Protein AF-A0A9Q1J7E1-F1 (afdb_monomer)

Foldseek 3Di:
DDPVVLVVVQCVVQVVLCVVVVPDPPRDDDSVVSCVVVVHDGVVLVVLLVLLVVVLVLLQDDPPDPSVCVLPDDDDDDDDPPDDPDDSNNVVVVVCVLQVHDPVVVSVQSNPVVSSVVVSVVVSVVVVDPDDNDHCVVVVVVVVVPPPPDPPPDPDDD

pLDDT: mean 78.02, std 18.65, range [34.59, 94.62]

Sequence (158 aa):
MTESDLSRLSTFHTRSLRKLLRIFWPNTISNQQLLTRTNQESIDTIIMRRRWRWIGQVMRKEQDDITRTALHWTPEGRRKRGRPKETCRRTVERELKALKQTWGTIQKFAQNRQRWRSFVAALHASRHKGQTVEPVHHFESRLTDGLNNNDQISILGD

Secondary structure (DSSP, 8-state):
--HHHHHHHHHHHHHHHHHHTT--TT----HHHHHHHTTPPPHHHHHHHHHHHHHHHHHTS-TT-HHHHHHHPPPPSPPPTTS-S--HHHHHHHHHHHTT--HHHHHHHHHSHHHHHHHHHHHHHHTTS-S----THHHHHHHHTTS-SSS-S-----

Radius of gyration: 21.11 Å; Cα contacts (8 Å, |Δi|>4): 74; chains: 1; bounding box: 37×74×58 Å

Mean predicted aligned error: 11.48 Å

Solvent-accessible surface area (backbone atoms only — not comparable to full-atom values): 9885 Å² total; per-residue (Å²): 111,53,74,66,59,52,48,54,50,42,53,51,52,55,52,51,52,33,60,75,69,66,59,47,87,89,62,80,76,55,74,67,59,52,28,61,76,66,75,47,78,57,61,65,56,53,52,52,50,52,50,54,55,50,50,35,54,37,62,60,47,58,86,85,36,66,66,39,47,58,59,72,59,74,84,84,79,85,81,67,89,89,64,78,88,63,41,69,53,58,56,48,51,52,52,31,55,67,59,76,49,52,73,69,60,51,44,59,36,28,66,40,62,66,58,33,51,53,50,54,50,49,58,52,56,52,73,75,44,98,64,79,84,72,64,61,73,64,56,54,56,71,61,56,76,77,75,80,85,83,90,86,84,89,88,80,87,130

Structure (mmCIF, N/CA/C/O backbone):
data_AF-A0A9Q1J7E1-F1
#
_entry.id   AF-A0A9Q1J7E1-F1
#
loop_
_atom_site.group_PDB
_atom_site.id
_atom_site.type_symbol
_atom_site.label_atom_id
_atom_site.label_alt_id
_atom_site.label_comp_id
_atom_site.label_asym_id
_atom_site.label_entity_id
_atom_site.label_seq_id
_atom_site.pdbx_PDB_ins_code
_atom_site.Cartn_x
_atom_site.Cartn_y
_atom_site.Cartn_z
_atom_site.occupancy
_atom_site.B_iso_or_equiv
_atom_site.auth_seq_id
_atom_site.auth_comp_id
_atom_site.auth_asym_id
_atom_site.auth_atom_id
_atom_site.pdbx_PDB_model_num
ATOM 1 N N . MET A 1 1 ? -5.915 -8.700 1.640 1.00 70.56 1 MET A N 1
ATOM 2 C CA . MET A 1 1 ? -5.370 -9.075 0.320 1.00 70.56 1 MET A CA 1
ATOM 3 C C . MET A 1 1 ? -4.064 -9.794 0.574 1.00 70.56 1 MET A C 1
ATOM 5 O O . MET A 1 1 ? -3.286 -9.302 1.386 1.00 70.56 1 MET A O 1
ATOM 9 N N . THR A 1 2 ? -3.882 -10.978 0.002 1.00 81.38 2 THR A N 1
ATOM 10 C CA . THR A 1 2 ? -2.658 -11.764 0.204 1.00 81.38 2 THR A CA 1
ATOM 11 C C . THR A 1 2 ? -1.553 -11.305 -0.754 1.00 81.38 2 THR A C 1
ATOM 13 O O . THR A 1 2 ? -1.822 -10.594 -1.723 1.00 81.38 2 THR A O 1
ATOM 16 N N . GLU A 1 3 ? -0.305 -11.692 -0.492 1.00 80.69 3 GLU A N 1
ATOM 17 C CA . GLU A 1 3 ? 0.824 -11.394 -1.389 1.00 80.69 3 GLU A CA 1
ATOM 18 C C . GLU A 1 3 ? 0.664 -12.066 -2.762 1.00 80.69 3 GLU A C 1
ATOM 20 O O . GLU A 1 3 ? 1.037 -11.492 -3.785 1.00 80.69 3 GLU A O 1
ATOM 25 N N . SER A 1 4 ? 0.032 -13.243 -2.816 1.00 85.31 4 SER A N 1
ATOM 26 C CA . SER A 1 4 ? -0.256 -13.930 -4.078 1.00 85.31 4 SER A CA 1
ATOM 27 C C . SER A 1 4 ? -1.308 -13.192 -4.911 1.00 85.31 4 SER A C 1
ATOM 29 O O . SER A 1 4 ? -1.132 -13.061 -6.122 1.00 85.31 4 SER A O 1
ATOM 31 N N . ASP A 1 5 ? -2.358 -12.646 -4.285 1.00 88.12 5 ASP A N 1
ATOM 32 C CA . ASP A 1 5 ? -3.349 -11.804 -4.975 1.00 88.12 5 ASP A CA 1
ATOM 33 C C . ASP A 1 5 ? -2.686 -10.565 -5.590 1.00 88.12 5 ASP A C 1
ATOM 35 O O . ASP A 1 5 ? -2.938 -10.216 -6.745 1.00 88.12 5 ASP A O 1
ATOM 39 N N . LEU A 1 6 ? -1.797 -9.925 -4.823 1.00 87.06 6 LEU A N 1
ATOM 40 C CA . LEU A 1 6 ? -1.040 -8.757 -5.262 1.00 87.06 6 LEU A CA 1
ATOM 41 C C . LEU A 1 6 ? -0.136 -9.090 -6.458 1.00 87.06 6 LEU A C 1
ATOM 43 O O . LEU A 1 6 ? -0.111 -8.349 -7.442 1.00 87.06 6 LEU A O 1
ATOM 47 N N . SER A 1 7 ? 0.571 -10.222 -6.393 1.00 89.94 7 SER A N 1
ATOM 48 C CA . SER A 1 7 ? 1.434 -10.704 -7.473 1.00 89.94 7 SER A CA 1
ATOM 49 C C . SER A 1 7 ? 0.642 -10.942 -8.761 1.00 89.94 7 SER A C 1
ATOM 51 O O . SER A 1 7 ? 0.979 -10.385 -9.808 1.00 89.94 7 SER A O 1
ATOM 53 N N . ARG A 1 8 ? -0.488 -11.658 -8.678 1.00 92.88 8 ARG A N 1
ATOM 54 C CA . ARG A 1 8 ? -1.375 -11.908 -9.829 1.00 92.88 8 ARG A CA 1
ATOM 55 C C . ARG A 1 8 ? -1.859 -10.613 -10.467 1.00 92.88 8 ARG A C 1
ATOM 57 O O . ARG A 1 8 ? -1.881 -10.495 -11.693 1.00 92.88 8 ARG A O 1
ATOM 64 N N . LEU A 1 9 ? -2.227 -9.635 -9.645 1.00 93.56 9 LEU A N 1
ATOM 65 C CA . LEU A 1 9 ? -2.690 -8.347 -10.133 1.00 93.56 9 LEU A CA 1
ATOM 66 C C . LEU A 1 9 ? -1.553 -7.536 -10.779 1.00 93.56 9 LEU A C 1
ATOM 68 O O . LEU A 1 9 ? -1.771 -6.887 -11.801 1.00 93.56 9 LEU A O 1
ATOM 72 N N . SER A 1 10 ? -0.332 -7.616 -10.245 1.00 92.38 10 SER A N 1
ATOM 73 C CA . SER A 1 10 ? 0.860 -6.997 -10.841 1.00 92.38 10 SER A CA 1
ATOM 74 C C . SER A 1 10 ? 1.188 -7.601 -12.209 1.00 92.38 10 SER A C 1
ATOM 76 O O . SER A 1 10 ? 1.415 -6.876 -13.185 1.00 92.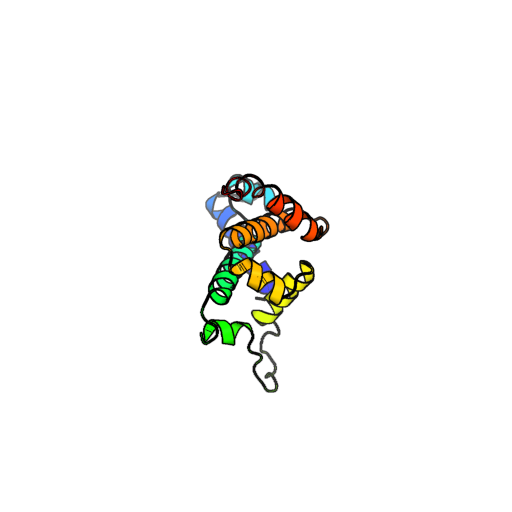38 10 SER A O 1
ATOM 78 N N . THR A 1 11 ? 1.118 -8.930 -12.330 1.00 93.56 11 THR A N 1
ATOM 79 C CA . THR A 1 11 ? 1.267 -9.628 -13.613 1.00 93.56 11 THR A CA 1
ATOM 80 C C . THR A 1 11 ? 0.184 -9.209 -14.599 1.00 93.56 11 THR A C 1
ATOM 82 O O . THR A 1 11 ? 0.488 -8.911 -15.752 1.00 93.56 11 THR A O 1
ATOM 85 N N . PHE A 1 12 ? -1.076 -9.142 -14.163 1.00 94.62 12 PHE A N 1
ATOM 86 C CA . PHE A 1 12 ? -2.175 -8.699 -15.016 1.00 94.62 12 PHE A CA 1
ATOM 87 C C . PHE A 1 12 ? -1.964 -7.263 -15.517 1.00 94.62 12 PHE A C 1
ATOM 89 O O . PHE A 1 12 ? -2.068 -7.009 -16.718 1.00 94.62 12 PHE A O 1
ATOM 96 N N . HIS A 1 13 ? -1.611 -6.342 -14.619 1.00 94.06 13 HIS A N 1
ATOM 97 C CA . HIS A 1 13 ? -1.374 -4.937 -14.937 1.00 94.06 13 HIS A CA 1
ATOM 98 C C . HIS A 1 13 ? -0.238 -4.776 -15.958 1.00 94.06 13 HIS A C 1
ATOM 100 O O . HIS A 1 13 ? -0.440 -4.224 -17.039 1.00 94.06 13 HIS A O 1
ATOM 106 N N . THR A 1 14 ? 0.933 -5.351 -15.677 1.00 93.81 14 THR A N 1
ATOM 107 C CA . THR A 1 14 ? 2.099 -5.264 -16.572 1.00 93.81 14 THR A CA 1
ATOM 108 C C . THR A 1 14 ? 1.878 -5.980 -17.907 1.00 93.81 14 THR A C 1
ATOM 110 O O . THR A 1 14 ? 2.317 -5.493 -18.948 1.00 93.81 14 THR A O 1
ATOM 113 N N . ARG A 1 15 ? 1.157 -7.110 -17.928 1.00 93.69 15 ARG A N 1
ATOM 114 C CA . ARG A 1 15 ? 0.779 -7.797 -19.174 1.00 93.69 15 ARG A CA 1
ATOM 115 C C . ARG A 1 15 ? -0.170 -6.953 -20.022 1.00 93.69 15 ARG A C 1
ATOM 117 O O . ARG A 1 15 ? -0.015 -6.913 -21.240 1.00 93.69 15 ARG A O 1
ATOM 124 N N . SER A 1 16 ? -1.126 -6.278 -19.391 1.00 93.88 16 SER A N 1
ATOM 125 C CA . SER A 1 16 ? -2.074 -5.393 -20.076 1.00 93.88 16 SER A CA 1
ATOM 126 C C . SER A 1 16 ? -1.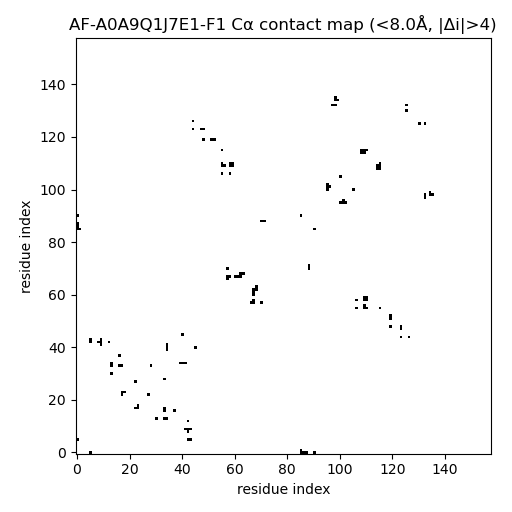361 -4.190 -20.699 1.00 93.88 16 SER A C 1
ATOM 128 O O . SER A 1 16 ? -1.585 -3.894 -21.870 1.00 93.88 16 SER A O 1
ATOM 130 N N . LEU A 1 17 ? -0.422 -3.572 -19.973 1.00 94.12 17 LEU A N 1
ATOM 131 C CA . LEU A 1 17 ? 0.393 -2.468 -20.493 1.00 94.12 17 LEU A CA 1
ATOM 132 C C . LEU A 1 17 ? 1.268 -2.888 -21.683 1.00 94.12 17 LEU A C 1
ATOM 134 O O . LEU A 1 17 ? 1.332 -2.170 -22.678 1.00 94.12 17 LEU A O 1
ATOM 138 N N . ARG A 1 18 ? 1.897 -4.073 -21.631 1.00 94.31 18 ARG A N 1
ATOM 139 C CA . ARG A 1 18 ? 2.678 -4.595 -22.769 1.00 94.31 18 ARG A CA 1
ATOM 140 C C . ARG A 1 18 ? 1.825 -4.804 -24.015 1.00 94.31 18 ARG A C 1
ATOM 142 O O . ARG A 1 18 ? 2.258 -4.448 -25.106 1.00 94.31 18 ARG A O 1
ATOM 149 N N . LYS A 1 19 ? 0.614 -5.348 -23.850 1.00 93.88 19 LYS A N 1
ATOM 150 C CA . LYS A 1 19 ? -0.339 -5.529 -24.955 1.00 93.88 19 LYS A CA 1
ATOM 151 C C . LYS A 1 19 ? -0.757 -4.192 -25.565 1.00 93.88 19 LYS A C 1
ATOM 153 O O . LYS A 1 19 ? -0.762 -4.073 -26.785 1.00 93.88 19 LYS A O 1
ATOM 158 N N . LEU A 1 20 ? -1.063 -3.196 -24.730 1.00 94.38 20 LEU A N 1
ATOM 159 C CA . LEU A 1 20 ? -1.452 -1.859 -25.187 1.00 94.38 20 LEU A CA 1
ATOM 160 C C . LEU A 1 20 ? -0.335 -1.183 -25.994 1.00 94.38 20 LEU A C 1
ATOM 162 O O . LEU A 1 20 ? -0.594 -0.607 -27.043 1.00 94.38 20 LEU A O 1
ATOM 166 N N . LEU A 1 21 ? 0.913 -1.316 -25.539 1.00 91.50 21 LEU A N 1
ATOM 167 C CA . LEU A 1 21 ? 2.092 -0.792 -26.231 1.00 91.50 21 LEU A CA 1
ATOM 168 C C . LEU A 1 21 ? 2.597 -1.685 -27.376 1.00 91.50 21 LEU A C 1
ATOM 170 O O . LEU A 1 21 ? 3.617 -1.362 -27.979 1.00 91.50 21 LEU A O 1
ATOM 174 N N . ARG A 1 22 ? 1.914 -2.803 -27.669 1.00 93.25 22 ARG A N 1
ATOM 175 C CA . ARG A 1 22 ? 2.292 -3.784 -28.704 1.00 93.25 22 ARG A CA 1
ATOM 176 C C . ARG A 1 22 ? 3.740 -4.283 -28.576 1.00 93.25 22 ARG A C 1
ATOM 178 O O . ARG A 1 22 ? 4.427 -4.493 -29.571 1.00 93.25 22 ARG A O 1
ATOM 185 N N . ILE A 1 23 ? 4.209 -4.482 -27.345 1.00 91.19 23 ILE A N 1
ATOM 186 C CA . ILE A 1 23 ? 5.546 -5.021 -27.077 1.00 91.19 23 ILE A CA 1
ATOM 187 C C . ILE A 1 23 ? 5.468 -6.545 -27.137 1.00 91.19 23 ILE A C 1
ATOM 189 O O . ILE A 1 23 ? 4.884 -7.183 -26.255 1.00 91.19 23 ILE A O 1
ATOM 193 N N . PHE A 1 24 ? 6.080 -7.110 -28.171 1.00 89.12 24 PHE A N 1
ATOM 194 C CA . PHE A 1 24 ? 6.225 -8.546 -28.369 1.00 89.12 24 PHE A CA 1
ATOM 195 C C . PHE A 1 24 ? 7.701 -8.926 -28.402 1.00 89.12 24 PHE A C 1
ATOM 197 O O . PHE A 1 24 ? 8.568 -8.090 -28.658 1.00 89.12 24 PHE A O 1
ATOM 204 N N . TRP A 1 25 ? 7.976 -10.204 -28.162 1.00 86.19 25 TRP A N 1
ATOM 205 C CA . TRP A 1 25 ? 9.293 -10.775 -28.421 1.00 86.19 25 TRP A CA 1
ATOM 206 C C . TRP A 1 25 ? 9.718 -10.478 -29.878 1.00 86.19 25 TRP A C 1
ATOM 208 O O . TRP A 1 25 ? 8.848 -10.509 -30.752 1.00 86.19 25 TRP A O 1
ATOM 218 N N . PRO A 1 26 ? 10.998 -10.167 -30.170 1.00 86.31 26 PRO A N 1
ATOM 219 C CA . PRO A 1 26 ? 12.183 -10.216 -29.296 1.00 86.31 26 PRO A CA 1
ATOM 220 C C . PRO A 1 26 ? 12.389 -8.983 -28.404 1.00 86.31 26 PRO A C 1
ATOM 222 O O . PRO A 1 26 ? 13.281 -8.976 -27.553 1.00 86.31 26 PRO A O 1
ATOM 225 N N . ASN A 1 27 ? 11.551 -7.952 -28.539 1.00 87.06 27 ASN A N 1
ATOM 226 C CA . ASN A 1 27 ? 11.689 -6.706 -27.791 1.00 87.06 27 ASN A CA 1
ATOM 227 C C . ASN A 1 27 ? 11.337 -6.916 -26.312 1.00 87.06 27 ASN A C 1
ATOM 229 O O . ASN A 1 27 ? 10.169 -6.991 -25.924 1.00 87.06 27 ASN A O 1
ATOM 233 N N . THR A 1 28 ? 12.366 -6.990 -25.470 1.00 87.12 28 THR A N 1
ATOM 234 C CA . THR A 1 28 ? 12.222 -7.205 -24.027 1.00 87.12 28 THR A CA 1
ATOM 235 C C . THR A 1 28 ? 12.452 -5.897 -23.277 1.00 87.12 28 THR A C 1
ATOM 237 O O . THR A 1 28 ? 13.482 -5.253 -23.435 1.00 87.12 28 THR A O 1
ATOM 240 N N . ILE A 1 29 ? 11.483 -5.501 -22.447 1.00 91.62 29 ILE A N 1
ATOM 241 C CA . ILE A 1 29 ? 11.542 -4.284 -21.623 1.00 91.62 29 ILE A CA 1
ATOM 242 C C . ILE A 1 29 ? 11.274 -4.658 -20.163 1.00 91.62 29 ILE A C 1
ATOM 244 O O . ILE A 1 29 ? 10.362 -5.448 -19.865 1.00 91.62 29 ILE A O 1
ATOM 248 N N . SER A 1 30 ? 12.048 -4.071 -19.246 1.00 91.88 30 SER A N 1
ATOM 249 C CA . SER A 1 30 ? 11.868 -4.275 -17.806 1.00 91.88 30 SER A CA 1
ATOM 250 C C . SER A 1 30 ? 10.531 -3.701 -17.309 1.00 91.88 30 SER A C 1
ATOM 252 O O . SER A 1 30 ? 9.974 -2.767 -17.888 1.00 91.88 30 SER A O 1
ATOM 254 N N . ASN A 1 31 ? 9.998 -4.236 -16.205 1.00 90.81 31 ASN A N 1
ATOM 255 C CA . ASN A 1 31 ? 8.741 -3.735 -15.628 1.00 90.81 31 ASN A CA 1
ATOM 256 C C . ASN A 1 31 ? 8.841 -2.260 -15.195 1.00 90.81 31 ASN A C 1
ATOM 258 O O . ASN A 1 31 ? 7.868 -1.527 -15.344 1.00 90.81 31 ASN A O 1
ATOM 262 N N . GLN A 1 32 ? 9.999 -1.817 -14.691 1.00 89.12 32 GLN A N 1
ATOM 263 C CA . GLN A 1 32 ? 10.210 -0.415 -14.313 1.00 89.12 32 GLN A CA 1
ATOM 264 C C . GLN A 1 32 ? 10.169 0.505 -15.535 1.00 89.12 32 GLN A C 1
ATOM 266 O O . GLN A 1 32 ? 9.401 1.460 -15.545 1.00 89.12 32 GLN A O 1
ATOM 271 N N . GLN A 1 33 ? 10.915 0.176 -16.595 1.00 90.88 33 GLN A N 1
ATOM 272 C CA . GLN A 1 33 ? 10.919 0.964 -17.832 1.00 90.88 33 GLN A CA 1
ATOM 273 C C . GLN A 1 33 ? 9.536 1.014 -18.490 1.00 90.88 33 GLN A C 1
ATOM 275 O O . GLN A 1 33 ? 9.136 2.059 -18.997 1.00 90.88 33 GLN A O 1
ATOM 280 N N . LEU A 1 34 ? 8.788 -0.094 -18.455 1.00 93.19 34 LEU A N 1
ATOM 281 C CA . LEU A 1 34 ? 7.411 -0.149 -18.944 1.00 93.19 34 LEU A CA 1
ATOM 282 C C . LEU A 1 34 ? 6.519 0.865 -18.214 1.00 93.19 34 LEU A C 1
ATOM 284 O O . LEU A 1 34 ? 5.832 1.654 -18.858 1.00 93.19 34 LEU A O 1
ATOM 288 N N . LEU A 1 35 ? 6.560 0.863 -16.879 1.00 92.94 35 LEU A N 1
ATOM 289 C CA . LEU A 1 35 ? 5.774 1.774 -16.048 1.00 92.94 35 LEU A CA 1
ATOM 290 C C . LEU A 1 35 ? 6.165 3.235 -16.291 1.00 92.94 35 LEU A C 1
ATOM 292 O O . LEU A 1 35 ? 5.284 4.043 -16.584 1.00 92.94 35 LEU A O 1
ATOM 296 N N . THR A 1 36 ? 7.466 3.548 -16.293 1.00 92.06 36 THR A N 1
ATOM 297 C CA . THR A 1 36 ? 7.987 4.892 -16.594 1.00 92.06 36 THR A CA 1
ATOM 298 C C . THR A 1 36 ? 7.532 5.381 -17.966 1.00 92.06 36 THR A C 1
ATOM 300 O O . THR A 1 36 ? 7.040 6.499 -18.081 1.00 92.06 36 THR A O 1
ATOM 303 N N . ARG A 1 37 ? 7.609 4.534 -19.000 1.00 92.44 37 ARG A N 1
ATOM 304 C CA . ARG A 1 37 ? 7.179 4.886 -20.363 1.00 92.44 37 ARG A CA 1
ATOM 305 C C . ARG A 1 37 ? 5.684 5.192 -20.450 1.00 92.44 37 ARG A C 1
ATOM 307 O O . ARG A 1 37 ? 5.277 6.023 -21.251 1.00 92.44 37 ARG A O 1
ATOM 314 N N . THR A 1 38 ? 4.869 4.520 -19.640 1.00 91.31 38 THR A N 1
ATOM 315 C CA . THR A 1 38 ? 3.413 4.746 -19.576 1.00 91.31 38 THR A CA 1
ATOM 316 C C . THR A 1 38 ? 2.995 5.815 -18.566 1.00 91.31 38 THR A C 1
ATOM 318 O O . THR A 1 38 ? 1.800 6.081 -18.426 1.00 91.31 38 THR A O 1
ATOM 321 N N . ASN A 1 39 ? 3.953 6.401 -17.837 1.00 91.50 39 ASN A N 1
ATOM 322 C CA . ASN A 1 39 ? 3.700 7.249 -16.674 1.00 91.50 39 ASN A CA 1
ATOM 323 C C . ASN A 1 39 ? 2.707 6.605 -15.679 1.00 91.50 39 ASN A C 1
ATOM 325 O O . ASN A 1 39 ? 1.839 7.273 -15.119 1.00 91.50 39 ASN A O 1
ATOM 329 N N . GLN A 1 40 ? 2.780 5.276 -15.523 1.00 91.00 40 GLN A N 1
ATOM 330 C CA . GLN A 1 40 ? 1.924 4.513 -14.617 1.00 91.00 40 GLN A CA 1
ATOM 331 C C . GLN A 1 40 ? 2.673 4.152 -13.343 1.00 91.00 40 GLN A C 1
ATOM 333 O O . GLN A 1 40 ? 3.876 3.899 -13.337 1.00 91.00 40 GLN A O 1
ATOM 338 N N . GLU A 1 41 ? 1.922 4.072 -12.255 1.00 90.38 41 GLU A N 1
ATOM 339 C CA . GLU A 1 41 ? 2.409 3.559 -10.984 1.00 90.38 41 GLU A CA 1
ATOM 340 C C . GLU A 1 41 ? 2.227 2.043 -10.914 1.00 90.38 41 GLU A C 1
ATOM 342 O O . GLU A 1 41 ? 1.399 1.464 -11.619 1.00 90.38 41 GLU A O 1
ATOM 347 N N . SER A 1 42 ? 2.977 1.379 -10.033 1.00 90.44 42 SER A N 1
ATOM 348 C CA . SER A 1 42 ? 2.758 -0.046 -9.812 1.00 90.44 42 SER A CA 1
ATOM 349 C C . SER A 1 42 ? 1.383 -0.282 -9.181 1.00 90.44 42 SER A C 1
ATOM 351 O O . SER A 1 42 ? 0.863 0.520 -8.404 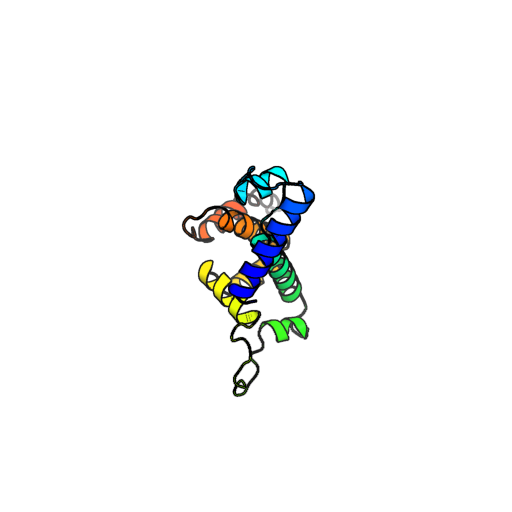1.00 90.44 42 SER A O 1
ATOM 353 N N . ILE A 1 43 ? 0.766 -1.424 -9.481 1.00 91.00 43 ILE A N 1
ATOM 354 C CA . ILE A 1 43 ? -0.576 -1.699 -8.956 1.00 91.00 43 ILE A CA 1
ATOM 355 C C . ILE A 1 43 ? -0.604 -1.776 -7.424 1.00 91.00 43 ILE A C 1
ATOM 357 O O . ILE A 1 43 ? -1.596 -1.444 -6.778 1.00 91.00 43 ILE A O 1
ATOM 361 N N . ASP A 1 44 ? 0.524 -2.170 -6.845 1.00 87.00 44 ASP A N 1
ATOM 362 C CA . ASP A 1 44 ? 0.723 -2.265 -5.414 1.00 87.00 44 ASP A CA 1
ATOM 363 C C . ASP A 1 44 ? 0.677 -0.897 -4.724 1.00 87.00 44 ASP A C 1
ATOM 365 O O . ASP A 1 44 ? -0.027 -0.713 -3.725 1.00 87.00 44 ASP A O 1
ATOM 369 N N . THR A 1 45 ? 1.341 0.105 -5.300 1.00 87.81 45 THR A N 1
ATOM 370 C CA . THR A 1 45 ? 1.325 1.466 -4.756 1.00 87.81 45 THR A CA 1
ATOM 371 C C . THR A 1 45 ? -0.059 2.100 -4.883 1.00 87.81 45 THR A C 1
ATOM 373 O O . THR A 1 45 ? -0.527 2.749 -3.941 1.00 87.81 45 THR A O 1
ATOM 376 N N . ILE A 1 46 ? -0.770 1.829 -5.982 1.00 90.88 46 ILE A N 1
ATOM 377 C CA . ILE A 1 46 ? -2.157 2.266 -6.193 1.00 90.88 46 ILE A CA 1
ATOM 378 C C . ILE A 1 46 ? -3.082 1.681 -5.119 1.00 90.88 46 ILE A C 1
ATOM 380 O O . ILE A 1 46 ? -3.846 2.419 -4.486 1.00 90.88 46 ILE A O 1
ATOM 384 N N . ILE A 1 47 ? -3.025 0.367 -4.882 1.00 90.06 47 ILE A N 1
ATOM 385 C CA . ILE A 1 47 ? -3.874 -0.295 -3.881 1.00 90.06 47 ILE A CA 1
ATOM 386 C C . ILE A 1 47 ? -3.560 0.217 -2.481 1.00 90.06 47 ILE A C 1
ATOM 388 O O . ILE A 1 47 ? -4.476 0.538 -1.718 1.00 90.06 47 ILE A O 1
ATOM 392 N N . MET A 1 48 ? -2.275 0.341 -2.153 1.00 87.94 48 MET A N 1
ATOM 393 C CA . MET A 1 48 ? -1.835 0.895 -0.883 1.00 87.94 48 MET A CA 1
ATOM 394 C C . MET A 1 48 ? -2.426 2.288 -0.665 1.00 87.94 48 MET A C 1
ATOM 396 O O . MET A 1 48 ? -3.101 2.508 0.342 1.00 87.94 48 MET A O 1
ATOM 400 N N . ARG A 1 49 ? -2.269 3.201 -1.627 1.00 89.88 49 ARG A N 1
ATOM 401 C CA . ARG A 1 49 ? -2.811 4.559 -1.534 1.00 89.88 49 ARG A CA 1
ATOM 402 C C . ARG A 1 49 ? -4.325 4.568 -1.344 1.00 89.88 49 ARG A C 1
ATOM 404 O O . ARG A 1 49 ? -4.826 5.302 -0.495 1.00 89.88 49 ARG A O 1
ATOM 411 N N . ARG A 1 50 ? -5.066 3.766 -2.116 1.00 91.94 50 ARG A N 1
ATOM 412 C CA . ARG A 1 50 ? -6.537 3.684 -2.024 1.00 91.94 50 ARG A CA 1
ATOM 413 C C . ARG A 1 50 ? -6.992 3.201 -0.653 1.00 91.94 50 ARG A C 1
ATOM 415 O O . ARG A 1 50 ? -7.894 3.792 -0.066 1.00 91.94 50 ARG A O 1
ATOM 422 N N . ARG A 1 51 ? -6.328 2.182 -0.117 1.00 90.69 51 ARG A N 1
ATOM 423 C CA . ARG A 1 51 ? -6.597 1.661 1.223 1.00 90.69 51 ARG A CA 1
ATOM 424 C C . ARG A 1 51 ? -6.334 2.705 2.303 1.00 90.69 51 ARG A C 1
ATOM 426 O O . ARG A 1 51 ? -7.217 2.934 3.118 1.00 90.69 51 ARG A O 1
ATOM 433 N N . TRP A 1 52 ? -5.185 3.382 2.292 1.00 90.19 52 TRP A N 1
ATOM 434 C CA . TRP A 1 52 ? -4.916 4.439 3.274 1.00 90.19 52 TRP A CA 1
ATOM 435 C C . TRP A 1 52 ? -5.861 5.633 3.109 1.00 90.19 52 TRP A C 1
ATOM 437 O O . TRP A 1 52 ? -6.326 6.202 4.091 1.00 90.19 52 TRP A O 1
ATOM 447 N N . ARG A 1 53 ? -6.261 5.981 1.884 1.00 91.81 53 ARG A N 1
ATOM 448 C CA . ARG A 1 53 ? -7.306 6.991 1.669 1.00 91.81 53 ARG A CA 1
ATOM 449 C C . ARG A 1 53 ? -8.633 6.586 2.321 1.00 91.81 53 ARG A C 1
ATOM 451 O O . ARG A 1 53 ? -9.242 7.419 2.990 1.00 91.81 53 ARG A O 1
ATOM 458 N N . TRP A 1 54 ? -9.044 5.329 2.163 1.00 91.38 54 TRP A N 1
ATOM 459 C CA . TRP A 1 54 ? -10.255 4.787 2.781 1.00 91.38 54 TRP A CA 1
ATOM 460 C C . TRP A 1 54 ? -10.158 4.743 4.312 1.00 91.38 54 TRP A C 1
ATOM 462 O O . TRP A 1 54 ? -11.053 5.243 4.983 1.00 91.38 54 TRP A O 1
ATOM 472 N N . ILE A 1 55 ? -9.043 4.261 4.871 1.00 91.00 55 ILE A N 1
ATOM 473 C CA . ILE A 1 55 ? -8.810 4.219 6.326 1.00 91.00 55 ILE A CA 1
ATOM 474 C C . ILE A 1 55 ? -8.920 5.612 6.938 1.00 91.00 55 ILE A C 1
ATOM 476 O O . ILE A 1 55 ? -9.630 5.795 7.920 1.00 91.00 55 ILE A O 1
ATOM 480 N N . GLY A 1 56 ? -8.277 6.612 6.330 1.00 92.56 56 GLY A N 1
ATOM 481 C CA . GLY A 1 56 ? -8.373 7.983 6.822 1.00 92.56 56 GLY A CA 1
ATOM 482 C C . GLY A 1 56 ? -9.802 8.516 6.786 1.00 92.56 56 GLY A C 1
ATOM 483 O O . GLY A 1 56 ? -10.192 9.270 7.669 1.00 92.56 56 GLY A O 1
ATOM 484 N N . GLN A 1 57 ? -10.597 8.124 5.785 1.00 91.88 57 GLN A N 1
ATOM 485 C CA . GLN A 1 57 ? -12.009 8.500 5.726 1.00 91.88 57 GLN A CA 1
ATOM 486 C C . GLN A 1 57 ? -12.815 7.854 6.852 1.00 91.88 57 GLN A C 1
ATOM 488 O O . GLN A 1 57 ? -13.608 8.542 7.485 1.00 91.88 57 GLN A O 1
ATOM 493 N N . VAL A 1 58 ? -12.581 6.572 7.127 1.00 91.81 58 VAL A N 1
ATOM 494 C CA . VAL A 1 58 ? -13.237 5.842 8.218 1.00 91.81 58 VAL A CA 1
ATOM 495 C C . VAL A 1 58 ? -12.854 6.416 9.587 1.00 91.81 58 VAL A C 1
ATOM 497 O O . VAL A 1 58 ? -13.721 6.632 10.423 1.00 91.81 58 VAL A O 1
ATOM 500 N N . MET A 1 59 ? -11.582 6.754 9.805 1.00 90.88 59 MET A N 1
ATOM 501 C 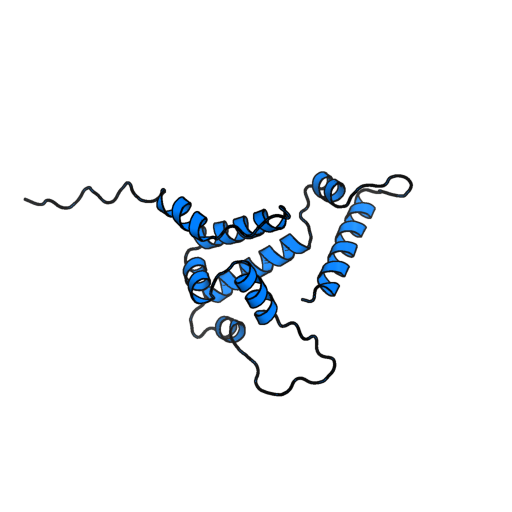CA . MET A 1 59 ? -11.105 7.345 11.066 1.00 90.88 59 MET A CA 1
ATOM 502 C C . MET A 1 59 ? -11.692 8.731 11.369 1.00 90.88 59 MET A C 1
ATOM 504 O O . MET A 1 59 ? -11.731 9.138 12.529 1.00 90.88 59 MET A O 1
ATOM 508 N N . ARG A 1 60 ? -12.123 9.466 10.338 1.00 91.19 60 ARG A N 1
ATOM 509 C CA . ARG A 1 60 ? -12.759 10.785 10.476 1.00 91.19 60 ARG A CA 1
ATOM 510 C C . ARG A 1 60 ? -14.267 10.723 10.710 1.00 91.19 60 ARG A C 1
ATOM 512 O O . ARG A 1 60 ? -14.855 11.754 11.007 1.00 91.19 60 ARG A O 1
ATOM 519 N N . LYS A 1 61 ? -14.898 9.560 10.533 1.00 91.69 61 LYS A N 1
ATOM 520 C CA . LYS A 1 61 ? -16.321 9.382 10.846 1.00 91.69 61 LYS A CA 1
ATOM 521 C C . LYS A 1 61 ? -16.540 9.413 12.356 1.00 91.69 61 LYS A C 1
ATOM 523 O O . LYS A 1 61 ? -15.589 9.247 13.118 1.00 91.69 61 LYS A O 1
ATOM 528 N N . GLU A 1 62 ? -17.777 9.634 12.777 1.00 89.81 62 GLU A N 1
ATOM 529 C CA . GLU A 1 62 ? -18.172 9.661 14.188 1.00 89.81 62 GLU A CA 1
ATOM 530 C C . GLU A 1 62 ? -17.844 8.347 14.905 1.00 89.81 62 GLU A C 1
ATOM 532 O O . GLU A 1 62 ? -17.643 7.308 14.272 1.00 89.81 62 GLU A O 1
ATOM 537 N N . GLN A 1 63 ? -17.740 8.401 16.235 1.00 85.19 63 GLN A N 1
ATOM 538 C CA . GLN A 1 63 ? -17.337 7.247 17.041 1.00 85.19 63 GLN A CA 1
ATOM 539 C C . GLN A 1 63 ? -18.348 6.093 16.957 1.00 85.19 63 GLN A C 1
ATOM 541 O O . GLN A 1 63 ? -17.929 4.936 16.981 1.00 85.19 63 GLN A O 1
ATOM 546 N N . ASP A 1 64 ? -19.629 6.415 16.770 1.00 89.56 64 ASP A N 1
ATOM 547 C CA . ASP A 1 64 ? -20.731 5.450 16.684 1.00 89.56 64 ASP A CA 1
ATOM 548 C C . ASP A 1 64 ? -20.952 4.912 15.260 1.00 89.56 64 ASP A C 1
ATOM 550 O O . ASP A 1 64 ? -21.803 4.053 15.024 1.00 89.56 64 ASP A O 1
ATOM 554 N N . ASP A 1 65 ? -20.168 5.378 14.281 1.00 92.56 65 ASP A N 1
ATOM 555 C CA . ASP A 1 65 ? -20.288 4.920 12.903 1.00 92.56 65 ASP A CA 1
ATOM 556 C C . ASP A 1 65 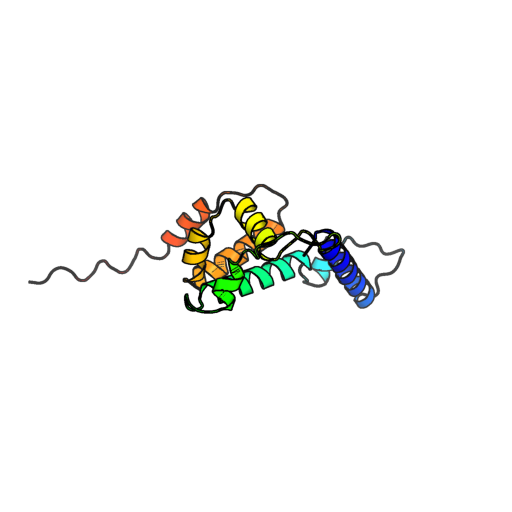? -19.867 3.445 12.776 1.00 92.56 65 ASP A C 1
ATOM 558 O O . ASP A 1 65 ? -18.742 3.045 13.101 1.00 92.56 65 ASP A O 1
ATOM 562 N N . ILE A 1 66 ? -20.765 2.630 12.219 1.00 89.19 66 ILE A N 1
ATOM 563 C CA . ILE A 1 66 ? -20.575 1.184 12.042 1.00 89.19 66 ILE A CA 1
ATOM 564 C C . ILE A 1 66 ? -19.282 0.872 11.278 1.00 89.19 66 ILE A C 1
ATOM 566 O O . ILE A 1 66 ? -18.608 -0.109 11.585 1.00 89.19 66 ILE A O 1
ATOM 570 N N . THR A 1 67 ? -18.890 1.695 10.301 1.00 89.38 67 THR A N 1
ATOM 571 C CA . THR A 1 67 ? -17.655 1.483 9.532 1.00 89.38 67 THR A CA 1
ATOM 572 C C . THR A 1 67 ? -16.404 1.724 10.372 1.00 89.38 67 THR A C 1
ATOM 574 O O . THR A 1 67 ? -15.409 1.015 10.191 1.00 89.38 67 THR A O 1
ATOM 577 N N . ARG A 1 68 ? -16.455 2.663 11.325 1.00 89.50 68 ARG A N 1
ATOM 578 C CA . ARG A 1 68 ? -15.368 2.924 12.276 1.00 89.50 68 ARG A CA 1
ATOM 579 C C . ARG A 1 68 ? -15.249 1.793 13.290 1.00 89.50 68 ARG A C 1
ATOM 581 O O . ARG A 1 68 ? -14.148 1.292 13.508 1.00 89.50 68 ARG A O 1
ATOM 588 N N . THR A 1 69 ? -16.371 1.308 13.809 1.00 88.25 69 THR A N 1
ATOM 589 C CA . THR A 1 69 ? -16.408 0.117 14.669 1.00 88.25 69 THR A CA 1
ATOM 590 C C . THR A 1 69 ? -15.887 -1.117 13.931 1.00 88.25 69 THR A C 1
ATOM 592 O O . THR A 1 69 ? -14.998 -1.814 14.422 1.00 88.25 69 THR A O 1
ATOM 595 N N . ALA A 1 70 ? -16.347 -1.348 12.699 1.00 87.38 70 ALA A N 1
ATOM 596 C CA . ALA A 1 70 ? -15.937 -2.480 11.872 1.00 87.38 70 ALA A CA 1
ATOM 597 C C . ALA A 1 70 ? -14.436 -2.479 11.530 1.00 87.38 70 ALA A C 1
ATOM 599 O O . ALA A 1 70 ? -13.857 -3.549 11.341 1.00 87.38 70 ALA A O 1
ATOM 600 N N . LEU A 1 71 ? -13.786 -1.309 11.469 1.00 86.06 71 LEU A N 1
ATOM 601 C CA . LEU A 1 71 ? -12.340 -1.208 11.245 1.00 86.06 71 LEU A CA 1
ATOM 602 C C . LEU A 1 71 ? -11.534 -1.857 12.382 1.00 86.06 71 LEU A C 1
ATOM 604 O O . LEU A 1 71 ? -10.512 -2.501 12.126 1.00 86.06 71 LEU A O 1
ATOM 608 N N . HIS A 1 72 ? -12.003 -1.701 13.621 1.00 81.94 72 HIS A N 1
ATOM 609 C CA . HIS A 1 72 ? -11.352 -2.227 14.821 1.00 81.94 72 HIS A CA 1
ATOM 610 C C . HIS A 1 72 ? -11.910 -3.580 15.267 1.00 81.94 72 HIS A C 1
ATOM 612 O O . HIS A 1 72 ? -11.259 -4.283 16.040 1.00 81.94 72 HIS A O 1
ATOM 618 N N . TRP A 1 73 ? -13.075 -3.983 14.768 1.00 83.44 73 TRP A N 1
ATOM 619 C CA . TRP A 1 73 ? -13.768 -5.176 15.234 1.00 83.44 73 TRP A CA 1
ATOM 620 C C . TRP A 1 73 ? -12.983 -6.475 14.981 1.00 83.44 73 TRP A C 1
ATOM 622 O O . TRP A 1 73 ? -12.514 -6.755 13.872 1.00 83.44 73 TRP A O 1
ATOM 632 N N . THR A 1 74 ? -12.854 -7.294 16.030 1.00 80.62 74 THR A N 1
ATOM 633 C CA . THR A 1 74 ? -12.392 -8.684 15.935 1.00 80.62 74 THR A CA 1
ATOM 634 C C . THR A 1 74 ? -13.616 -9.592 16.020 1.00 80.62 74 THR A C 1
ATOM 636 O O . THR A 1 74 ? -14.259 -9.602 17.065 1.00 80.62 74 THR A O 1
ATOM 639 N N . PRO A 1 75 ? -13.947 -10.380 14.984 1.00 74.50 75 PRO A N 1
ATOM 640 C CA . PRO A 1 75 ? -15.026 -11.348 15.108 1.00 74.50 75 PRO A CA 1
ATOM 641 C C . PRO A 1 75 ? -14.623 -12.448 16.095 1.00 74.50 75 PRO A C 1
ATOM 643 O O . PRO A 1 75 ? -13.538 -13.029 15.971 1.00 74.50 75 PRO A O 1
ATOM 646 N N . GLU A 1 76 ? -15.502 -12.733 17.048 1.00 78.75 76 GLU A N 1
ATOM 647 C CA . GLU A 1 76 ? -15.344 -13.834 17.993 1.00 78.75 76 GLU A CA 1
ATOM 648 C C . GLU A 1 76 ? -15.569 -15.191 17.304 1.00 78.75 76 GLU A C 1
ATOM 650 O O . GLU A 1 76 ? -16.310 -15.309 16.325 1.00 78.75 76 GLU A O 1
ATOM 655 N N . GLY A 1 77 ? -14.896 -16.231 17.803 1.00 79.88 77 GLY A N 1
ATOM 656 C CA . GLY A 1 77 ? -15.081 -17.613 17.352 1.00 79.88 77 GLY A CA 1
ATOM 657 C C . GLY A 1 77 ? -13.958 -18.207 16.491 1.00 79.88 77 GLY A C 1
ATOM 658 O O . GLY A 1 77 ? -13.007 -17.553 16.046 1.00 79.88 77 GLY A O 1
ATOM 659 N N . ARG A 1 78 ? -14.056 -19.523 16.266 1.00 75.81 78 ARG A N 1
ATOM 660 C CA . ARG A 1 78 ? -13.055 -20.312 15.535 1.00 75.81 78 ARG A CA 1
ATOM 661 C C . ARG A 1 78 ? -13.294 -20.223 14.027 1.00 75.81 78 ARG A C 1
ATOM 663 O O . ARG A 1 78 ? -14.379 -20.510 13.529 1.00 75.81 78 ARG A O 1
ATOM 670 N N . ARG A 1 79 ? -12.257 -19.865 13.264 1.00 73.62 79 ARG A N 1
ATOM 671 C CA . ARG A 1 79 ? -12.329 -19.823 11.793 1.00 73.62 79 ARG A CA 1
ATOM 672 C C . ARG A 1 79 ? -12.425 -21.239 11.205 1.00 73.62 79 ARG A C 1
ATOM 674 O O . ARG A 1 79 ? -11.664 -22.120 11.599 1.00 73.62 79 ARG A O 1
ATOM 681 N N . LYS A 1 80 ? -13.300 -21.429 10.209 1.00 78.06 80 LYS A N 1
ATOM 682 C CA . LYS A 1 80 ? -13.358 -22.658 9.396 1.00 78.06 80 LYS A CA 1
ATOM 683 C C . LYS A 1 80 ? -12.061 -22.842 8.589 1.00 78.06 80 LYS A C 1
ATOM 685 O O . LYS A 1 80 ? -11.448 -21.858 8.162 1.00 78.06 80 LYS A O 1
ATOM 690 N N . ARG A 1 81 ? -11.652 -24.099 8.367 1.00 79.25 81 ARG A N 1
ATOM 691 C CA . ARG A 1 81 ? -10.535 -24.443 7.464 1.00 79.25 81 ARG A CA 1
ATOM 692 C C . ARG A 1 81 ? -10.837 -23.908 6.051 1.00 79.25 81 ARG A C 1
ATOM 694 O O . ARG A 1 81 ? -11.979 -23.962 5.614 1.00 79.25 81 ARG A O 1
ATOM 701 N N . GLY A 1 82 ? -9.829 -23.355 5.371 1.00 77.00 82 GLY A N 1
ATOM 702 C CA . GLY A 1 82 ? -9.931 -22.852 3.989 1.00 77.00 82 GLY A CA 1
ATOM 703 C C . GLY A 1 82 ? -10.144 -21.339 3.816 1.00 77.00 82 GLY A C 1
ATOM 704 O O . GLY A 1 82 ? -9.866 -20.814 2.742 1.00 77.00 82 GLY A O 1
ATOM 705 N N . ARG A 1 83 ? -10.562 -20.591 4.850 1.00 74.06 83 ARG A N 1
ATOM 706 C CA . ARG A 1 83 ? -10.696 -19.123 4.742 1.00 74.06 83 ARG A CA 1
ATOM 707 C C . ARG A 1 83 ? -9.311 -18.448 4.728 1.00 74.06 83 ARG A C 1
ATOM 709 O O . ARG A 1 83 ? -8.503 -18.761 5.609 1.00 74.06 83 ARG A O 1
ATOM 716 N N . PRO A 1 84 ? -9.036 -17.491 3.814 1.00 69.75 84 PRO A N 1
ATOM 717 C CA . PRO A 1 84 ? -7.788 -16.733 3.825 1.00 69.75 84 PRO A CA 1
ATOM 718 C C . PRO A 1 84 ? -7.504 -16.126 5.204 1.00 69.75 84 PRO A C 1
ATOM 720 O O . PRO A 1 84 ? -8.376 -15.517 5.827 1.00 69.75 84 PRO A O 1
ATOM 723 N N . LYS A 1 85 ? -6.269 -16.304 5.692 1.00 66.56 85 LYS A N 1
ATOM 724 C CA . LYS A 1 85 ? -5.840 -15.840 7.026 1.00 66.56 85 LYS A CA 1
ATOM 725 C C . LYS A 1 85 ? -5.732 -14.312 7.119 1.00 66.56 85 LYS A C 1
ATOM 727 O O . LYS A 1 85 ? -5.720 -13.766 8.226 1.00 66.56 85 LYS A O 1
ATOM 732 N N . GLU A 1 86 ? -5.655 -13.633 5.979 1.00 69.38 86 GLU A N 1
ATOM 733 C CA . GLU A 1 86 ? -5.457 -12.189 5.882 1.00 69.38 86 GLU A CA 1
ATOM 734 C C . GLU A 1 86 ? -6.783 -11.429 5.956 1.00 69.38 86 GLU A C 1
ATOM 736 O O . GLU A 1 86 ? -7.642 -11.546 5.087 1.00 69.38 86 GLU A O 1
ATOM 741 N N . THR A 1 87 ? -6.937 -10.619 7.003 1.00 74.56 87 THR A N 1
ATOM 742 C CA . THR A 1 87 ? -8.057 -9.677 7.170 1.00 74.56 87 THR A CA 1
ATOM 743 C C . THR A 1 87 ? -7.568 -8.268 6.847 1.00 74.56 87 THR A C 1
ATOM 745 O O . THR A 1 87 ? -6.395 -7.984 7.075 1.00 74.56 87 THR A O 1
ATOM 748 N N . CYS A 1 88 ? -8.451 -7.375 6.378 1.00 72.62 88 CYS A N 1
ATOM 749 C CA . CYS A 1 88 ? -8.117 -5.962 6.142 1.00 72.62 88 CYS A CA 1
ATOM 750 C C . CYS A 1 88 ? -7.355 -5.355 7.335 1.00 72.62 88 CYS A C 1
ATOM 752 O O . CYS A 1 88 ? -6.254 -4.841 7.157 1.00 72.62 88 CYS A O 1
ATOM 754 N N . ARG A 1 89 ? -7.865 -5.562 8.558 1.00 79.69 89 ARG A N 1
ATOM 755 C CA . ARG A 1 89 ? -7.220 -5.145 9.808 1.00 79.69 89 ARG A CA 1
ATOM 756 C C . ARG A 1 89 ? -5.778 -5.648 9.953 1.00 79.69 89 ARG A C 1
ATOM 758 O O . ARG A 1 89 ? -4.894 -4.836 10.172 1.00 79.69 89 ARG A O 1
ATOM 765 N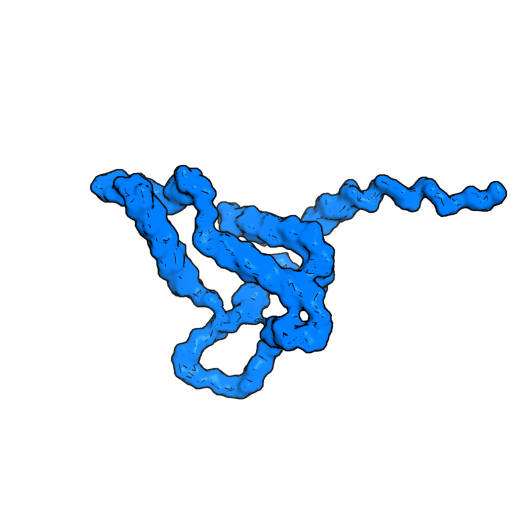 N . ARG A 1 90 ? -5.518 -6.948 9.766 1.00 82.12 90 ARG A N 1
ATOM 766 C CA . ARG A 1 90 ? -4.159 -7.528 9.865 1.00 82.12 90 ARG A CA 1
ATOM 767 C C . ARG A 1 90 ? -3.202 -6.932 8.844 1.00 82.12 90 ARG A C 1
ATOM 769 O O . ARG A 1 90 ? -2.037 -6.694 9.144 1.00 82.12 90 ARG A O 1
ATOM 776 N N . THR A 1 91 ? -3.700 -6.678 7.636 1.00 81.69 91 THR A N 1
ATOM 777 C CA . THR A 1 91 ? -2.897 -6.038 6.599 1.00 81.69 91 THR A CA 1
ATOM 778 C C . THR A 1 91 ? -2.536 -4.602 6.997 1.00 81.69 91 THR A C 1
ATOM 780 O O . THR A 1 91 ? -1.394 -4.200 6.814 1.00 81.69 91 THR A O 1
ATOM 783 N N . VAL A 1 92 ? -3.471 -3.853 7.588 1.00 82.50 92 VAL A N 1
ATOM 784 C CA . VAL A 1 92 ? -3.213 -2.498 8.104 1.00 82.50 92 VAL A CA 1
ATOM 785 C C . VAL A 1 92 ? -2.277 -2.524 9.310 1.00 82.50 92 VAL A C 1
ATOM 787 O O . VAL A 1 92 ? -1.328 -1.756 9.343 1.00 82.50 92 VAL A O 1
ATOM 790 N N . GLU A 1 93 ? -2.476 -3.431 10.266 1.00 85.38 93 GLU A N 1
ATOM 791 C CA . GLU A 1 93 ? -1.600 -3.596 11.435 1.00 85.38 93 GLU A CA 1
ATOM 792 C C . GLU A 1 93 ? -0.161 -3.938 11.035 1.00 85.38 93 GLU A C 1
ATOM 794 O O . GLU A 1 93 ? 0.782 -3.403 11.614 1.00 85.38 93 GLU A O 1
ATOM 799 N N . ARG A 1 94 ? 0.028 -4.783 10.014 1.00 83.88 94 ARG A N 1
ATOM 800 C CA . ARG A 1 94 ? 1.358 -5.071 9.461 1.00 83.88 94 ARG A CA 1
ATOM 801 C C . ARG A 1 94 ? 2.003 -3.823 8.864 1.00 83.88 94 ARG A C 1
ATOM 803 O O . ARG A 1 94 ? 3.186 -3.593 9.093 1.00 83.88 94 ARG A O 1
ATOM 810 N N . GLU A 1 95 ? 1.243 -3.017 8.128 1.00 82.25 95 GLU A N 1
ATOM 811 C CA . GLU A 1 95 ? 1.752 -1.765 7.560 1.00 82.25 95 GLU A CA 1
ATOM 812 C C . GLU A 1 95 ? 2.058 -0.734 8.650 1.00 82.25 95 GLU A C 1
ATOM 814 O O . GLU A 1 95 ? 3.118 -0.121 8.621 1.00 82.25 95 GLU A O 1
ATOM 819 N N . LEU A 1 96 ? 1.206 -0.611 9.669 1.00 84.00 96 LEU A N 1
ATOM 820 C CA . LEU A 1 96 ? 1.463 0.216 10.851 1.00 84.00 96 LEU A CA 1
ATOM 821 C C . LEU A 1 96 ? 2.744 -0.205 11.576 1.00 84.00 96 LEU A C 1
ATOM 823 O O . LEU A 1 96 ? 3.570 0.643 11.912 1.00 84.00 96 LEU A O 1
ATOM 827 N N . LYS A 1 97 ? 2.943 -1.516 11.759 1.00 86.00 97 LYS A N 1
ATOM 828 C CA . LYS A 1 97 ? 4.151 -2.071 12.375 1.00 86.00 97 LYS A CA 1
ATOM 829 C C . LYS A 1 97 ? 5.396 -1.772 11.544 1.00 86.00 97 LYS A C 1
ATOM 831 O O . LYS A 1 97 ? 6.412 -1.385 12.114 1.00 86.00 97 LYS A O 1
ATOM 836 N N . ALA A 1 98 ? 5.317 -1.904 10.219 1.00 82.31 98 ALA A N 1
ATOM 837 C CA . ALA A 1 98 ? 6.415 -1.540 9.324 1.00 82.31 98 ALA A CA 1
ATOM 838 C C . ALA A 1 98 ? 6.786 -0.054 9.460 1.00 82.31 98 ALA A C 1
ATOM 840 O O . ALA A 1 98 ? 7.959 0.294 9.433 1.00 82.31 98 ALA A O 1
ATOM 841 N N . LEU A 1 99 ? 5.793 0.805 9.691 1.00 78.88 99 LEU A N 1
ATOM 842 C CA . LEU A 1 99 ? 5.972 2.244 9.881 1.00 78.88 99 LEU A CA 1
ATOM 843 C C . LEU A 1 99 ? 6.371 2.647 11.302 1.00 78.88 99 LEU A C 1
ATOM 845 O O . LEU A 1 99 ? 6.593 3.832 11.542 1.00 78.88 99 LEU A O 1
ATOM 849 N N . LYS A 1 100 ? 6.455 1.690 12.235 1.00 84.56 100 LYS A N 1
ATOM 850 C CA . LYS A 1 100 ? 6.671 1.938 13.669 1.00 84.56 100 LYS A CA 1
ATOM 851 C C . LYS A 1 100 ? 5.639 2.918 14.250 1.00 84.56 100 LYS A C 1
ATOM 853 O O . LYS A 1 100 ? 5.965 3.741 15.097 1.00 84.56 100 LYS A O 1
ATOM 858 N N . GLN A 1 101 ? 4.395 2.838 13.776 1.00 84.81 101 GLN A N 1
ATOM 859 C CA . GLN A 1 101 ? 3.300 3.714 14.192 1.00 84.81 101 GLN A CA 1
ATOM 860 C C . GLN A 1 101 ? 2.201 2.947 14.922 1.00 84.81 101 GLN A C 1
ATOM 862 O O . GLN A 1 101 ? 1.969 1.762 14.678 1.00 84.81 101 GLN A O 1
ATOM 867 N N . THR A 1 102 ? 1.490 3.649 15.803 1.00 88.56 102 THR A N 1
ATOM 868 C CA . THR A 1 102 ? 0.335 3.104 16.526 1.00 88.56 102 THR A CA 1
ATOM 869 C C . THR A 1 102 ? -0.980 3.586 15.915 1.00 88.56 102 THR A C 1
ATOM 871 O O . THR A 1 102 ? -1.036 4.618 15.239 1.00 88.56 102 THR A O 1
ATOM 874 N N . TRP A 1 103 ? -2.067 2.860 16.190 1.00 86.44 103 TRP A N 1
ATOM 875 C CA . TRP A 1 103 ? -3.418 3.275 15.799 1.00 86.44 103 TRP A CA 1
ATOM 876 C C . TRP A 1 103 ? -3.784 4.663 16.338 1.00 86.44 103 TRP A C 1
ATOM 878 O O . TRP A 1 103 ? -4.350 5.461 15.596 1.00 86.44 103 TRP A O 1
ATOM 888 N N . GLY A 1 104 ? -3.409 4.979 17.583 1.00 87.31 104 GLY A N 1
ATOM 889 C CA . GLY A 1 104 ? -3.695 6.275 18.202 1.00 87.31 104 GLY A CA 1
ATOM 890 C C . GLY A 1 104 ? -3.006 7.441 17.489 1.00 87.31 104 GLY A C 1
ATOM 891 O O . GLY A 1 104 ? -3.648 8.454 17.208 1.00 87.31 104 GLY A O 1
ATOM 892 N N . THR A 1 105 ? -1.727 7.290 17.127 1.00 87.19 105 THR A N 1
ATOM 893 C CA . THR A 1 105 ? -0.982 8.323 16.384 1.00 87.19 105 THR A CA 1
ATOM 894 C C . THR A 1 105 ? -1.598 8.572 15.009 1.00 87.19 105 THR A C 1
ATOM 896 O O . THR A 1 105 ? -1.854 9.710 14.617 1.00 87.19 105 THR A O 1
ATOM 899 N N . ILE A 1 106 ? -1.916 7.497 14.290 1.00 88.00 106 ILE A N 1
ATOM 900 C CA . ILE A 1 106 ? -2.469 7.562 12.933 1.00 88.00 106 ILE A CA 1
ATOM 901 C C . ILE A 1 106 ? -3.890 8.116 12.933 1.00 88.00 106 ILE A C 1
ATOM 903 O O . ILE A 1 106 ? -4.240 8.887 12.043 1.00 88.00 106 ILE A O 1
ATOM 907 N N . GLN A 1 107 ? -4.687 7.803 13.953 1.00 88.31 107 GLN A N 1
ATOM 908 C CA . GLN A 1 107 ? -6.008 8.391 14.133 1.00 88.31 107 GLN A CA 1
ATOM 909 C C . GLN A 1 107 ? -5.921 9.907 14.347 1.00 88.31 107 GLN A C 1
ATOM 911 O O . GLN A 1 107 ? -6.667 10.645 13.705 1.00 88.31 107 GLN A O 1
ATOM 916 N N . LYS A 1 108 ? -4.982 10.391 15.175 1.00 88.00 108 LYS A N 1
ATOM 917 C CA . LYS A 1 108 ? -4.733 11.836 15.341 1.00 88.00 108 LYS A CA 1
ATOM 918 C C . LYS A 1 108 ? -4.304 12.487 14.021 1.00 88.00 108 LYS A C 1
ATOM 920 O O . LYS A 1 108 ? -4.821 13.541 13.659 1.00 88.00 108 LYS A O 1
ATOM 925 N N . PHE A 1 109 ? -3.417 11.844 13.258 1.00 87.06 109 PHE A N 1
ATOM 926 C CA . PHE A 1 109 ? -3.007 12.334 11.936 1.00 87.06 109 PHE A CA 1
ATOM 927 C C . PHE A 1 109 ? -4.153 12.353 10.925 1.00 87.06 109 PHE A C 1
ATOM 929 O O . PHE A 1 109 ? -4.232 13.279 10.122 1.00 87.06 109 PHE A O 1
ATOM 936 N N . ALA A 1 110 ? -5.053 11.369 10.966 1.00 89.56 110 ALA A N 1
ATOM 937 C CA . ALA A 1 110 ? -6.177 11.267 10.042 1.00 89.56 110 ALA A CA 1
ATOM 938 C C . ALA A 1 110 ? -7.191 12.409 10.187 1.00 89.56 110 ALA A C 1
ATOM 940 O O . ALA A 1 110 ? -7.842 12.745 9.189 1.00 89.56 110 ALA A O 1
ATOM 941 N N . GLN A 1 111 ? -7.305 13.010 11.380 1.00 90.31 111 GLN A N 1
ATOM 942 C CA . GLN A 1 111 ? -8.174 14.169 11.620 1.00 90.31 111 GLN A CA 1
ATOM 943 C C . GLN A 1 111 ? -7.699 15.403 10.854 1.00 90.31 111 GLN A C 1
ATOM 945 O O . GLN A 1 111 ? -8.499 16.109 10.240 1.00 90.31 111 GLN A O 1
ATOM 950 N N . ASN A 1 112 ? -6.386 15.626 10.795 1.00 92.00 112 ASN A N 1
ATOM 951 C CA . ASN A 1 112 ? -5.829 16.693 9.979 1.00 92.00 112 ASN A CA 1
ATOM 952 C C . ASN A 1 112 ? -5.669 16.216 8.524 1.00 92.00 112 ASN A C 1
ATOM 954 O O . ASN A 1 112 ? -4.761 15.457 8.185 1.00 92.00 112 ASN A O 1
ATOM 958 N N . ARG A 1 113 ? -6.543 16.697 7.630 1.00 90.31 113 ARG A N 1
ATOM 959 C CA . ARG A 1 113 ? -6.554 16.302 6.208 1.00 90.31 113 ARG A CA 1
ATOM 960 C C . ARG A 1 113 ? -5.219 16.544 5.502 1.00 90.31 113 ARG A C 1
ATOM 962 O O . ARG A 1 113 ? -4.838 15.732 4.658 1.00 90.31 113 ARG A O 1
ATOM 969 N N . GLN A 1 114 ? -4.528 17.636 5.828 1.00 89.94 114 GLN A N 1
ATOM 970 C CA . GLN A 1 114 ? -3.252 17.974 5.203 1.00 89.94 114 GLN A CA 1
ATOM 971 C C . GLN A 1 114 ? -2.149 17.034 5.689 1.00 89.94 114 GLN A C 1
ATOM 973 O O . GLN A 1 114 ? -1.476 16.416 4.866 1.00 89.94 114 GLN A O 1
ATOM 978 N N . ARG A 1 115 ? -2.039 16.823 7.008 1.00 89.06 115 ARG A N 1
ATOM 979 C CA . ARG A 1 115 ? -1.097 15.845 7.580 1.00 89.06 115 ARG A CA 1
ATOM 980 C C . ARG A 1 115 ? -1.357 14.438 7.041 1.00 89.06 115 ARG A C 1
ATOM 982 O O . ARG A 1 115 ? -0.411 13.748 6.672 1.00 89.06 115 ARG A O 1
ATOM 989 N N . TRP A 1 116 ? -2.625 14.041 6.895 1.00 91.25 116 TRP A N 1
ATOM 990 C CA . TRP A 1 116 ? -2.996 12.757 6.298 1.00 91.25 116 TRP A CA 1
ATOM 991 C C . TRP A 1 116 ? -2.539 12.619 4.845 1.00 91.25 116 TRP A C 1
ATOM 993 O O . TRP A 1 116 ? -1.985 11.591 4.460 1.00 91.25 116 TRP A O 1
ATOM 1003 N N . ARG A 1 117 ? -2.761 13.649 4.020 1.00 90.31 117 ARG A N 1
ATOM 1004 C CA . ARG A 1 117 ? -2.321 13.656 2.618 1.00 90.31 117 ARG A CA 1
ATOM 1005 C C . ARG A 1 117 ? -0.809 13.510 2.515 1.00 90.31 117 ARG A C 1
ATOM 1007 O O . ARG A 1 117 ? -0.349 12.666 1.748 1.00 90.31 117 ARG A O 1
ATOM 1014 N N . SER A 1 118 ? -0.062 14.273 3.308 1.00 89.12 118 SER A N 1
ATOM 1015 C CA . SER A 1 118 ? 1.397 14.213 3.294 1.00 89.12 118 SER A CA 1
ATOM 1016 C C . SER A 1 118 ? 1.920 12.867 3.799 1.00 89.12 118 SER A C 1
ATOM 1018 O O . SER A 1 118 ? 2.823 12.304 3.189 1.00 89.12 118 SER A O 1
ATOM 1020 N N . PHE A 1 119 ? 1.296 12.290 4.830 1.00 87.06 119 PHE A N 1
ATOM 1021 C CA . PHE A 1 119 ? 1.608 10.941 5.302 1.00 87.06 119 PHE A CA 1
ATOM 1022 C C . PHE A 1 119 ? 1.418 9.891 4.196 1.00 87.06 119 PHE A C 1
ATOM 1024 O O . PHE A 1 119 ? 2.339 9.139 3.889 1.00 87.06 119 PHE A O 1
ATOM 1031 N N . VAL A 1 120 ? 0.261 9.874 3.526 1.00 88.06 120 VAL A N 1
ATOM 1032 C CA . VAL A 1 120 ? -0.005 8.916 2.436 1.00 88.06 120 VAL A CA 1
ATOM 1033 C C . VAL A 1 120 ? 0.940 9.124 1.245 1.00 88.06 120 VAL A C 1
ATOM 1035 O O . VAL A 1 120 ? 1.332 8.151 0.598 1.00 88.06 120 VAL A O 1
ATOM 1038 N N . ALA A 1 121 ? 1.334 10.367 0.955 1.00 86.88 121 ALA A N 1
ATOM 1039 C CA . ALA A 1 121 ? 2.335 10.668 -0.068 1.00 86.88 121 ALA A CA 1
ATOM 1040 C C . ALA A 1 121 ? 3.738 10.167 0.325 1.00 86.88 121 ALA A C 1
ATOM 1042 O O . ALA A 1 121 ? 4.438 9.593 -0.508 1.00 86.88 121 ALA A O 1
ATOM 1043 N N . ALA A 1 122 ? 4.128 10.301 1.594 1.00 85.25 122 ALA A N 1
ATOM 1044 C CA . ALA A 1 122 ? 5.390 9.770 2.102 1.00 85.25 122 ALA A CA 1
ATOM 1045 C C . ALA A 1 122 ? 5.429 8.234 2.037 1.00 85.25 122 ALA A C 1
ATOM 1047 O O . ALA A 1 122 ? 6.416 7.670 1.568 1.00 85.25 122 ALA A O 1
ATOM 1048 N N . LEU A 1 123 ? 4.330 7.559 2.401 1.00 82.69 123 LEU A N 1
ATOM 1049 C CA . LEU A 1 123 ? 4.181 6.105 2.233 1.00 82.69 123 LEU A CA 1
ATOM 1050 C C . LEU A 1 123 ? 4.327 5.664 0.781 1.00 82.69 123 LEU A C 1
ATOM 1052 O O . LEU A 1 123 ? 4.863 4.599 0.485 1.00 82.69 123 LEU A O 1
ATOM 1056 N N . HIS A 1 124 ? 3.810 6.477 -0.136 1.00 81.31 124 HIS A N 1
ATOM 1057 C CA . HIS A 1 124 ? 3.953 6.217 -1.554 1.00 81.31 124 HIS A CA 1
ATOM 1058 C C . HIS A 1 124 ? 5.420 6.294 -1.984 1.00 81.31 124 HIS A C 1
ATOM 1060 O O . HIS A 1 124 ? 5.909 5.385 -2.649 1.00 81.31 124 HIS A O 1
ATOM 1066 N N . ALA A 1 125 ? 6.132 7.339 -1.565 1.00 79.56 125 ALA A N 1
ATOM 1067 C CA . ALA A 1 125 ? 7.532 7.541 -1.917 1.00 79.56 125 ALA A CA 1
ATOM 1068 C C . ALA A 1 125 ? 8.467 6.479 -1.308 1.00 79.56 125 ALA A C 1
ATOM 1070 O O . ALA A 1 125 ? 9.379 6.011 -1.992 1.00 79.56 125 ALA A O 1
ATOM 1071 N N . SER A 1 126 ? 8.234 6.061 -0.058 1.00 73.81 126 SER A N 1
ATOM 1072 C CA . SER A 1 126 ? 9.079 5.072 0.627 1.00 73.81 126 SER A CA 1
ATOM 1073 C C . SER A 1 126 ? 8.998 3.679 0.002 1.00 73.81 126 SER A C 1
ATOM 1075 O O . SER A 1 126 ? 9.968 2.934 0.036 1.00 73.81 126 SER A O 1
ATOM 1077 N N . ARG A 1 127 ? 7.882 3.335 -0.648 1.00 68.88 127 ARG A N 1
ATOM 1078 C CA . ARG A 1 127 ? 7.696 2.029 -1.298 1.00 68.88 127 ARG A CA 1
ATOM 1079 C C . ARG A 1 127 ? 8.460 1.875 -2.621 1.00 68.88 127 ARG A C 1
ATOM 1081 O O . ARG A 1 127 ? 8.648 0.754 -3.083 1.00 68.88 127 ARG A O 1
ATOM 1088 N N . HIS A 1 128 ? 8.899 2.980 -3.230 1.00 58.12 128 HIS A N 1
ATOM 1089 C CA . HIS A 1 128 ? 9.681 2.981 -4.474 1.00 58.12 128 HIS A CA 1
ATOM 1090 C C . HIS A 1 128 ? 11.197 2.893 -4.251 1.00 58.12 128 HIS A C 1
ATOM 1092 O O . HIS A 1 128 ? 11.923 2.520 -5.172 1.00 58.12 128 HIS A O 1
ATOM 1098 N N . LYS A 1 129 ? 11.678 3.218 -3.048 1.00 46.28 129 LYS A N 1
ATOM 1099 C CA . LYS A 1 129 ? 13.089 3.111 -2.672 1.00 46.28 129 LYS A CA 1
ATOM 1100 C C . LYS A 1 129 ? 13.231 1.864 -1.809 1.00 46.28 129 LYS A C 1
ATOM 1102 O O . LYS A 1 129 ? 12.711 1.830 -0.705 1.00 46.28 129 LYS A O 1
ATOM 1107 N N . GLY A 1 130 ? 13.890 0.821 -2.305 1.00 45.56 130 GLY A N 1
ATOM 1108 C CA . GLY A 1 130 ? 14.167 -0.401 -1.540 1.00 45.56 130 GLY A CA 1
ATOM 1109 C C . GLY A 1 130 ? 15.174 -0.194 -0.400 1.00 45.56 130 GLY A C 1
ATOM 1110 O O . GLY A 1 130 ? 16.150 -0.927 -0.330 1.00 45.56 130 GLY A O 1
ATOM 1111 N N . GLN A 1 131 ? 14.976 0.808 0.461 1.00 35.25 131 GLN A N 1
ATOM 1112 C CA . GLN A 1 131 ? 15.869 1.179 1.555 1.00 35.25 131 GLN A CA 1
ATOM 1113 C C . GLN A 1 131 ? 15.078 1.643 2.785 1.00 35.25 131 GLN A C 1
ATOM 1115 O O . GLN A 1 131 ? 14.146 2.437 2.683 1.00 35.25 131 GLN A O 1
ATOM 1120 N N . THR A 1 132 ? 15.487 1.066 3.916 1.00 34.88 132 THR A N 1
ATOM 1121 C CA . THR A 1 132 ? 15.362 1.462 5.325 1.00 34.88 132 THR A CA 1
ATOM 1122 C C . THR A 1 132 ? 14.242 2.445 5.684 1.00 34.88 132 THR A C 1
ATOM 1124 O O . THR A 1 132 ? 14.254 3.616 5.318 1.00 34.88 132 THR A O 1
ATOM 1127 N N . VAL A 1 133 ? 13.289 1.962 6.487 1.00 42.72 133 VAL A N 1
ATOM 1128 C CA . VAL A 1 133 ? 12.286 2.785 7.176 1.00 42.72 133 VAL A CA 1
ATOM 1129 C C . VAL A 1 133 ? 12.977 3.741 8.147 1.00 42.72 133 VAL A C 1
ATOM 1131 O O . VAL A 1 133 ? 13.218 3.403 9.308 1.00 42.72 133 VAL A O 1
ATOM 1134 N N . GLU A 1 134 ? 13.281 4.939 7.656 1.00 37.66 134 GLU A N 1
ATOM 1135 C CA . GLU A 1 134 ? 13.616 6.082 8.497 1.00 37.66 134 GLU A CA 1
ATOM 1136 C C . GLU A 1 134 ? 12.395 6.446 9.361 1.00 37.66 134 GLU A C 1
ATOM 1138 O O . GLU A 1 134 ? 11.270 6.508 8.844 1.00 37.66 134 GLU A O 1
ATOM 1143 N N . PRO A 1 135 ? 12.562 6.642 10.682 1.00 41.97 135 PRO A N 1
ATOM 1144 C CA . PRO A 1 135 ? 11.449 6.909 11.581 1.00 41.97 135 PRO A CA 1
ATOM 1145 C C . PRO A 1 135 ? 10.706 8.185 11.174 1.00 41.97 135 PRO A C 1
ATOM 1147 O O . PRO A 1 135 ? 11.295 9.254 11.020 1.00 41.97 135 PRO A O 1
ATOM 1150 N N . VAL A 1 136 ? 9.376 8.100 11.104 1.00 49.56 136 VAL A N 1
ATOM 1151 C CA . VAL A 1 136 ? 8.471 9.241 10.853 1.00 49.56 136 VAL A CA 1
ATOM 1152 C C . VAL A 1 136 ? 8.621 10.354 11.915 1.00 49.56 136 VAL A C 1
ATOM 1154 O O . VAL A 1 136 ? 8.131 11.457 11.708 1.00 49.56 136 VAL A O 1
ATOM 1157 N N . HIS A 1 137 ? 9.373 10.134 13.002 1.00 45.50 137 HIS A N 1
ATOM 1158 C CA . HIS A 1 137 ? 9.777 11.183 13.949 1.00 45.50 137 HIS A CA 1
ATOM 1159 C C . HIS A 1 137 ? 10.545 12.350 13.296 1.00 45.50 137 HIS A C 1
ATOM 1161 O O . HIS A 1 137 ? 10.439 13.476 13.768 1.00 45.50 137 HIS A O 1
ATOM 1167 N N . HIS A 1 138 ? 11.239 12.138 12.170 1.00 41.84 138 HIS A N 1
ATOM 1168 C CA . HIS A 1 138 ? 11.857 13.237 11.410 1.00 41.84 138 HIS A CA 1
ATOM 1169 C C . HIS A 1 138 ? 10.857 13.992 10.499 1.00 41.84 138 HIS A C 1
ATOM 1171 O O . HIS A 1 138 ? 11.137 15.077 9.991 1.00 41.84 138 HIS A O 1
ATOM 1177 N N . PHE A 1 139 ? 9.665 13.433 10.271 1.00 42.34 139 PHE A N 1
ATOM 1178 C CA . PHE A 1 139 ? 8.602 14.095 9.510 1.00 42.34 139 PHE A CA 1
ATOM 1179 C C . PHE A 1 139 ? 7.791 15.071 10.378 1.00 42.34 139 PHE A C 1
ATOM 1181 O O . PHE A 1 139 ? 7.257 16.048 9.856 1.00 42.34 139 PHE A O 1
ATOM 1188 N N . GLU A 1 140 ? 7.732 14.844 11.696 1.00 38.72 140 GLU A N 1
ATOM 1189 C CA . GLU A 1 140 ? 7.122 15.784 12.648 1.00 38.72 140 GLU A CA 1
ATOM 1190 C C . GLU A 1 140 ? 7.899 17.106 12.721 1.00 38.72 140 GLU A C 1
ATOM 1192 O O . GLU A 1 140 ? 7.269 18.159 12.705 1.00 38.72 140 GLU A O 1
ATOM 1197 N N . SER A 1 141 ? 9.236 17.064 12.669 1.00 41.22 141 SER A N 1
ATOM 1198 C CA . SER A 1 141 ? 10.108 18.254 12.694 1.00 41.22 141 SER A CA 1
ATOM 1199 C C . SER A 1 141 ? 9.894 19.149 11.467 1.00 41.22 141 SER A C 1
ATOM 1201 O O . SER A 1 141 ? 9.697 20.350 11.591 1.00 41.22 141 SER A O 1
ATOM 1203 N N . ARG A 1 142 ? 9.794 18.560 10.268 1.00 36.00 142 ARG A N 1
ATOM 1204 C CA . ARG A 1 142 ? 9.558 19.323 9.026 1.00 36.00 142 ARG A CA 1
ATOM 1205 C C . ARG A 1 142 ? 8.157 19.929 8.892 1.00 36.00 142 ARG A C 1
ATOM 1207 O O . ARG A 1 142 ? 7.940 20.746 8.001 1.00 36.00 142 ARG A O 1
ATOM 1214 N N . LEU A 1 143 ? 7.192 19.516 9.716 1.00 42.75 143 LEU A N 1
ATOM 1215 C CA . LEU A 1 143 ? 5.836 20.075 9.710 1.00 42.75 143 LEU A CA 1
ATOM 1216 C C . LEU A 1 143 ? 5.614 21.137 10.795 1.00 42.75 143 LEU A C 1
ATOM 1218 O O . LEU A 1 143 ? 4.660 21.905 10.674 1.00 42.75 143 LEU A O 1
ATOM 1222 N N . THR A 1 144 ? 6.451 21.189 11.833 1.00 44.12 144 THR A N 1
ATOM 1223 C CA . THR A 1 144 ? 6.404 22.239 12.865 1.00 44.12 144 THR A CA 1
ATOM 1224 C C . THR A 1 144 ? 7.110 23.522 12.435 1.00 44.12 144 THR A C 1
ATOM 1226 O O . THR A 1 144 ? 6.719 24.594 12.883 1.00 44.12 144 THR A O 1
ATOM 1229 N N . ASP A 1 145 ? 8.053 23.441 11.493 1.00 39.31 145 ASP A N 1
ATOM 1230 C CA . ASP A 1 145 ? 8.833 24.598 11.023 1.00 39.31 145 ASP A CA 1
ATOM 1231 C C . ASP A 1 145 ? 8.035 25.560 10.114 1.00 39.31 145 ASP A C 1
ATOM 1233 O O . ASP A 1 145 ? 8.513 26.634 9.764 1.00 39.31 145 ASP A O 1
ATOM 1237 N N . GLY A 1 146 ? 6.805 25.195 9.727 1.00 44.69 146 GLY A N 1
ATOM 1238 C CA . GLY A 1 146 ? 5.945 25.989 8.839 1.00 44.69 146 GLY A CA 1
ATOM 1239 C C . GLY A 1 146 ? 4.767 26.705 9.510 1.00 44.69 146 GLY A C 1
ATOM 1240 O O . GLY A 1 146 ? 3.946 27.272 8.795 1.00 44.69 146 GLY A O 1
ATOM 1241 N N . LEU A 1 147 ? 4.628 26.650 10.841 1.00 41.34 147 LEU A N 1
ATOM 1242 C CA . LEU A 1 147 ? 3.510 27.274 11.574 1.00 41.34 147 LEU A CA 1
ATOM 1243 C C . LEU A 1 147 ? 3.944 28.015 12.850 1.00 41.34 147 LEU A C 1
ATOM 1245 O O . LEU A 1 147 ? 3.160 28.122 13.787 1.00 41.34 147 LEU A O 1
ATOM 1249 N N . ASN A 1 148 ? 5.166 28.546 12.900 1.00 43.59 148 ASN A N 1
ATOM 1250 C CA . ASN A 1 148 ? 5.568 29.446 13.980 1.00 43.59 148 ASN A CA 1
ATOM 1251 C C . ASN A 1 148 ? 6.110 30.754 13.404 1.00 43.59 148 ASN A C 1
ATOM 1253 O O . ASN A 1 148 ? 7.313 30.932 13.293 1.00 43.59 148 ASN A O 1
ATOM 1257 N N . ASN A 1 149 ? 5.188 31.592 12.935 1.00 40.75 149 ASN A N 1
ATOM 1258 C CA . ASN A 1 149 ? 5.347 33.022 12.664 1.00 40.75 149 ASN A CA 1
ATOM 1259 C C . ASN A 1 149 ? 3.941 33.539 12.334 1.00 40.75 149 ASN A C 1
ATOM 1261 O O . ASN A 1 149 ? 3.592 33.556 11.157 1.00 40.75 149 ASN A O 1
ATOM 1265 N N . ASN A 1 150 ? 3.107 33.797 13.356 1.00 41.81 150 ASN A N 1
ATOM 1266 C CA . ASN A 1 150 ? 2.006 34.786 13.305 1.00 41.81 150 ASN A CA 1
ATOM 1267 C C . ASN A 1 150 ? 1.123 34.914 14.569 1.00 41.81 150 ASN A C 1
ATOM 1269 O O . ASN A 1 150 ? 0.184 35.695 14.519 1.00 41.81 150 ASN A O 1
ATOM 1273 N N . ASP A 1 151 ? 1.438 34.293 15.714 1.00 41.03 151 ASP A N 1
ATOM 1274 C CA . ASP A 1 151 ? 0.653 34.491 16.958 1.00 41.03 151 ASP A CA 1
ATOM 1275 C C . ASP A 1 151 ? 1.437 35.207 18.084 1.00 41.03 151 ASP A C 1
ATOM 1277 O O . ASP A 1 151 ? 1.283 34.909 19.265 1.00 41.03 151 ASP A O 1
ATOM 1281 N N . GLN A 1 152 ? 2.281 36.186 17.737 1.00 41.72 152 GLN A N 1
ATOM 1282 C CA . GLN A 1 152 ? 2.933 37.078 18.714 1.00 41.72 152 GLN A CA 1
ATOM 1283 C C . GLN A 1 152 ? 2.736 38.569 18.399 1.00 41.72 152 GLN A C 1
ATOM 1285 O O . GLN A 1 152 ? 3.679 39.339 18.484 1.00 41.72 152 GLN A O 1
ATOM 1290 N N . ILE A 1 153 ? 1.521 39.017 18.070 1.00 46.47 153 ILE A N 1
ATOM 1291 C CA . ILE A 1 153 ? 1.139 40.428 18.281 1.00 46.47 153 ILE A CA 1
ATOM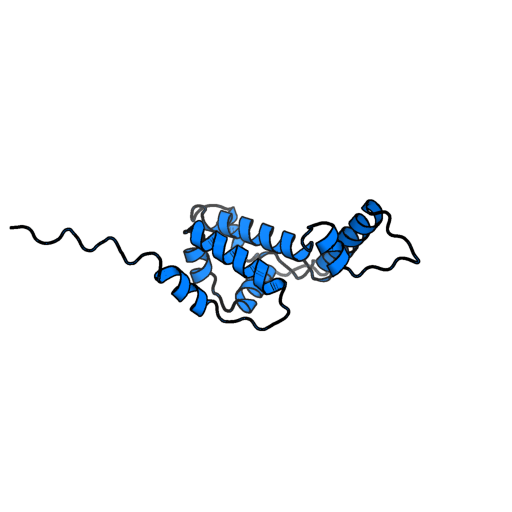 1292 C C . ILE A 1 153 ? -0.340 40.482 18.671 1.00 46.4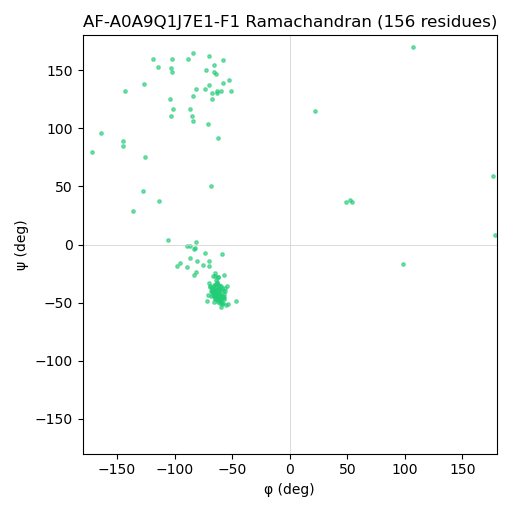7 153 ILE A C 1
ATOM 1294 O O . ILE A 1 153 ? -1.188 40.666 17.809 1.00 46.47 153 ILE A O 1
ATOM 1298 N N . SER A 1 154 ? -0.639 40.306 19.963 1.00 45.56 154 SER A N 1
ATOM 1299 C CA . SER A 1 154 ? -1.812 40.906 20.631 1.00 45.56 154 SER A CA 1
ATOM 1300 C C . SER A 1 154 ? -1.926 40.459 22.096 1.00 45.56 154 SER A C 1
ATOM 1302 O O . SER A 1 154 ? -2.932 39.866 22.471 1.00 45.56 154 SER A O 1
ATOM 1304 N N . ILE A 1 155 ? -0.914 40.723 22.932 1.00 40.91 155 ILE A N 1
ATOM 1305 C CA . ILE A 1 155 ? -1.106 40.851 24.391 1.00 40.91 155 ILE A CA 1
ATOM 1306 C C . ILE A 1 155 ? -0.140 41.921 24.917 1.00 40.91 155 ILE A C 1
ATOM 1308 O O . ILE A 1 155 ? 0.988 41.624 25.291 1.00 40.91 155 ILE A O 1
ATOM 1312 N N . LEU A 1 156 ? -0.598 43.168 24.911 1.00 34.59 156 LEU A N 1
ATOM 1313 C CA . LEU A 1 156 ? -0.290 44.185 25.918 1.00 34.59 156 LEU A CA 1
ATOM 1314 C C . LEU A 1 156 ? -1.338 45.280 25.724 1.00 34.59 156 LEU A C 1
ATOM 1316 O O . LEU A 1 156 ? -1.258 46.078 24.794 1.00 34.59 156 LEU A O 1
ATOM 1320 N N . GLY A 1 157 ? -2.396 45.189 26.526 1.00 44.94 157 GLY A N 1
ATOM 1321 C CA . GLY A 1 157 ? -3.247 46.333 26.796 1.00 44.94 157 GLY A CA 1
ATOM 1322 C C . GLY A 1 157 ? -2.574 47.172 27.871 1.00 44.94 157 GLY A C 1
ATOM 1323 O O . GLY A 1 157 ? -2.102 46.605 28.853 1.00 44.94 157 GLY A O 1
ATOM 1324 N N . ASP A 1 158 ? -2.539 48.473 27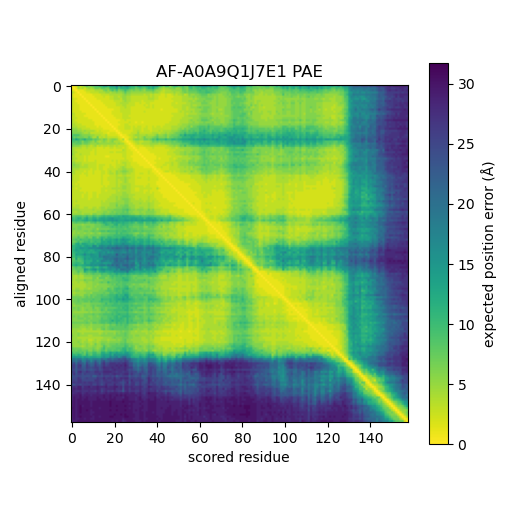.621 1.00 40.06 158 ASP A N 1
ATOM 1325 C CA . ASP A 1 158 ? -2.876 49.539 28.562 1.00 40.06 158 ASP A CA 1
ATOM 1326 C C . ASP A 1 158 ? -3.645 50.604 27.764 1.00 40.06 158 ASP A C 1
ATOM 1328 O O . ASP A 1 158 ? -3.221 50.896 26.617 1.00 40.06 158 ASP A O 1
#

Organism: Synaphobranchus kaupii (NCBI:txid118154)